Protein AF-A0A7X3VJ70-F1 (afdb_monomer_lite)

Secondary structure (DSSP, 8-state):
-HHHHHHHHHHHHHHHTHHHHHHHHHHHHHHHHHHHHHHHHHHHHHHHHHHHHHHTT-TT-------SEEEETTEEEE--------HHHHHHHHHH-TT-S------

Foldseek 3Di:
DVVVVVVVVVVVVCVVCVVVNVVVVVVVVVVVVVVVVVVVVVVVVVVVVVVVCVVVPHPNDDDDDDDQWDQDPNDTDGDPDPDACDPVVVVVCVVVPVSDPDDDGDD

Sequence (107 aa):
MLVLENLISAFSVLRGSKLRTVLTLLGITIGIAGVIAMMSFGAGAEKLMMAEFENIGGPSMFGVYRPGHIRKNNRWQRNTS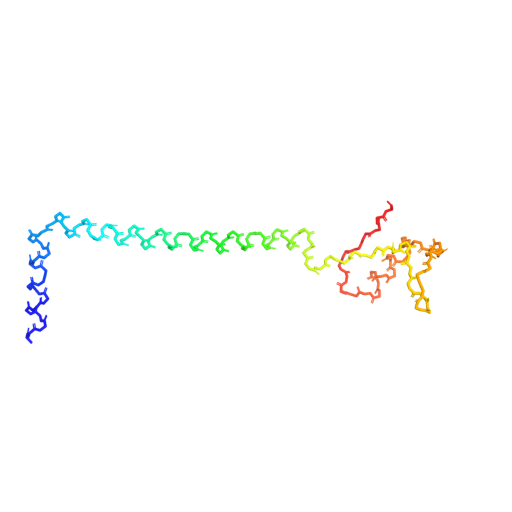PHYLDMQDLHDILTDCPSVEVATVER

Radius of gyration: 32.96 Å; chains: 1; bounding box: 75×33×73 Å

pLDDT: mean 83.13, std 10.87, range [55.53, 97.31]

Structure (mmCIF, N/CA/C/O backbone):
data_AF-A0A7X3VJ70-F1
#
_entry.id   AF-A0A7X3VJ70-F1
#
loop_
_atom_site.group_PDB
_atom_site.id
_atom_site.type_symbol
_atom_site.label_atom_id
_atom_site.label_alt_id
_atom_site.label_comp_id
_atom_site.label_asym_id
_atom_site.label_entity_id
_atom_site.label_seq_id
_atom_site.pdbx_PDB_ins_code
_atom_site.Cartn_x
_atom_site.Cartn_y
_atom_site.Cartn_z
_atom_site.occupancy
_atom_site.B_iso_or_equiv
_atom_site.auth_seq_id
_atom_site.auth_comp_id
_atom_site.auth_asym_id
_atom_site.auth_atom_id
_atom_site.pdbx_PDB_model_num
ATOM 1 N N . MET A 1 1 ? -30.758 -14.332 31.333 1.00 71.88 1 MET A N 1
ATOM 2 C CA . MET A 1 1 ? -31.192 -13.061 31.954 1.00 71.88 1 MET A CA 1
ATOM 3 C C . MET A 1 1 ? -30.005 -12.142 32.255 1.00 71.88 1 MET A C 1
ATOM 5 O O . MET A 1 1 ? -30.009 -11.026 31.763 1.00 71.88 1 MET A O 1
ATOM 9 N N . LEU A 1 2 ? -28.931 -12.642 32.881 1.00 86.06 2 LEU A N 1
ATOM 10 C CA . LEU A 1 2 ? -27.707 -11.879 33.201 1.00 86.06 2 LEU A CA 1
ATOM 11 C C . LEU A 1 2 ? -27.046 -11.101 32.042 1.00 86.06 2 LEU A C 1
ATOM 13 O O . LEU A 1 2 ? -26.687 -9.942 32.205 1.00 86.06 2 LEU A O 1
ATOM 17 N N . VAL A 1 3 ? -26.875 -11.711 30.861 1.00 91.88 3 VAL A N 1
ATOM 18 C CA . VAL A 1 3 ? -26.188 -11.048 29.728 1.00 91.88 3 VAL A CA 1
ATOM 19 C C . VAL A 1 3 ? -26.983 -9.848 29.205 1.00 91.88 3 VAL A C 1
ATOM 21 O O . VAL A 1 3 ? -26.396 -8.834 28.836 1.00 91.88 3 VAL A O 1
ATOM 24 N N . LEU A 1 4 ? -28.316 -9.943 29.213 1.00 92.56 4 LEU A N 1
ATOM 25 C CA . LEU A 1 4 ? -29.189 -8.876 28.733 1.00 9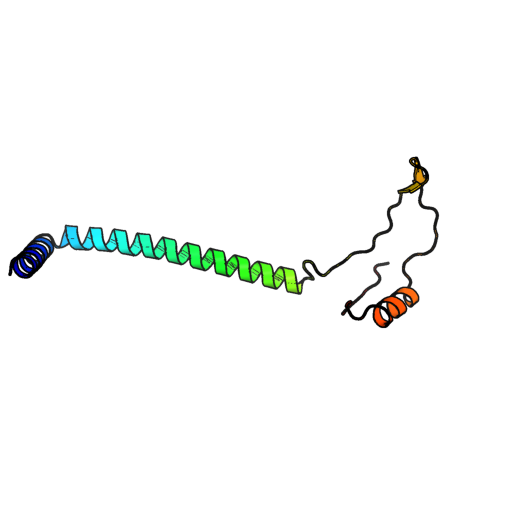2.56 4 LEU A CA 1
ATOM 26 C C . LEU A 1 4 ? -29.159 -7.676 29.691 1.00 92.56 4 LEU A C 1
ATOM 28 O O . LEU A 1 4 ? -29.001 -6.544 29.244 1.00 92.56 4 LEU A O 1
ATOM 32 N N . GLU A 1 5 ? -29.227 -7.925 31.003 1.00 92.69 5 GLU A N 1
ATOM 33 C CA . GLU A 1 5 ? -29.108 -6.879 32.031 1.00 92.69 5 GLU A CA 1
ATOM 34 C C . GLU A 1 5 ? -27.740 -6.193 31.995 1.00 92.69 5 GLU A C 1
ATOM 36 O O . GLU A 1 5 ? -27.666 -4.965 32.034 1.00 92.69 5 GLU A O 1
ATOM 41 N N . ASN A 1 6 ? -26.659 -6.963 31.832 1.00 92.62 6 ASN A N 1
ATOM 42 C CA . ASN A 1 6 ? -25.310 -6.410 31.720 1.00 92.62 6 ASN A CA 1
ATOM 43 C C . ASN A 1 6 ? -25.142 -5.535 30.469 1.00 92.62 6 ASN A C 1
ATOM 45 O O . ASN A 1 6 ? -24.522 -4.474 30.545 1.00 92.62 6 ASN A O 1
ATOM 49 N N . LEU A 1 7 ? -25.721 -5.933 29.330 1.00 93.94 7 LEU A N 1
ATOM 50 C CA . LEU A 1 7 ? -25.668 -5.149 28.093 1.00 93.94 7 LEU A CA 1
ATOM 51 C C . LEU A 1 7 ? -26.458 -3.835 28.213 1.00 93.94 7 LEU A C 1
ATOM 53 O O . LEU A 1 7 ? -25.973 -2.778 27.804 1.00 93.94 7 LEU A O 1
ATOM 57 N N . ILE A 1 8 ? -27.648 -3.888 28.818 1.00 92.75 8 ILE A N 1
ATOM 58 C CA . ILE A 1 8 ? -28.490 -2.707 29.070 1.00 92.75 8 ILE A CA 1
ATOM 59 C C . ILE A 1 8 ? -27.785 -1.752 30.043 1.00 92.75 8 ILE A C 1
ATOM 61 O O . ILE A 1 8 ? -27.729 -0.543 29.800 1.00 92.75 8 ILE A O 1
ATOM 65 N N . SER A 1 9 ? -27.186 -2.292 31.108 1.00 91.75 9 SER A N 1
ATOM 66 C CA . SER A 1 9 ? -26.415 -1.523 32.085 1.00 91.75 9 SER A CA 1
ATOM 67 C C . SER A 1 9 ? -25.201 -0.843 31.441 1.00 91.75 9 SER A C 1
ATOM 69 O O . SER A 1 9 ? -25.035 0.371 31.585 1.00 91.75 9 SER A O 1
ATOM 71 N N . ALA A 1 10 ? -24.422 -1.562 30.624 1.00 89.94 10 ALA A N 1
ATOM 72 C CA . ALA A 1 10 ? -23.289 -0.995 29.887 1.00 89.94 10 ALA A CA 1
ATOM 73 C C . ALA A 1 10 ? -23.718 0.147 28.948 1.00 89.94 10 ALA A C 1
ATOM 75 O O . ALA A 1 10 ? -23.068 1.195 28.903 1.00 89.94 10 ALA A O 1
ATOM 76 N N . PHE A 1 11 ? -24.849 -0.001 28.249 1.00 91.31 11 PHE A N 1
ATOM 77 C CA . PHE A 1 11 ? -25.382 1.055 27.387 1.00 91.31 11 PHE A CA 1
ATOM 78 C C . PHE A 1 11 ? -25.813 2.299 28.181 1.00 91.31 11 PHE A C 1
ATOM 80 O O . PHE A 1 11 ? -25.598 3.429 27.731 1.00 91.31 11 PHE A O 1
ATOM 87 N N . SER A 1 12 ? -26.360 2.118 29.389 1.00 89.38 12 SER A N 1
ATOM 88 C CA . SER A 1 12 ? -26.695 3.238 30.281 1.00 89.38 12 SER A CA 1
ATOM 89 C C . SER A 1 12 ? -25.451 4.034 30.706 1.00 89.38 12 SER A C 1
ATOM 91 O O . SER A 1 12 ? -25.461 5.266 30.665 1.00 89.38 12 SER A O 1
ATOM 93 N N . VAL A 1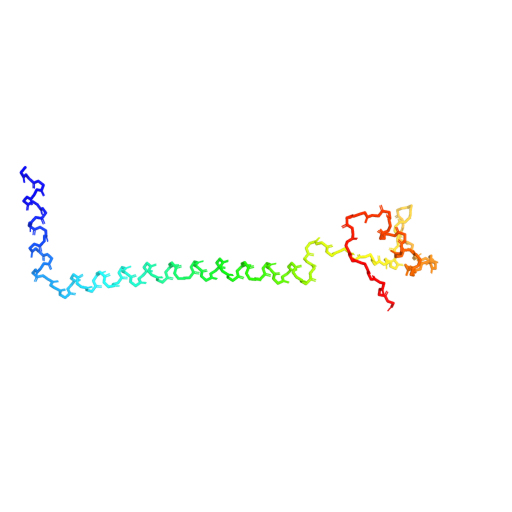 13 ? -24.344 3.343 31.005 1.00 89.31 13 VAL A N 1
ATOM 94 C CA . VAL A 1 13 ? -23.067 3.949 31.421 1.00 89.31 13 VAL A CA 1
ATOM 95 C C . VAL A 1 13 ? -22.418 4.730 30.274 1.00 89.31 13 VAL A C 1
ATOM 97 O O . VAL A 1 13 ? -21.955 5.861 30.467 1.00 89.31 13 VAL A O 1
ATOM 100 N N . LEU A 1 14 ? -22.442 4.178 29.057 1.00 90.06 14 LEU A N 1
ATOM 101 C CA . LEU A 1 14 ? -21.985 4.868 27.845 1.00 90.06 14 LEU A CA 1
ATOM 102 C C . LEU A 1 14 ? -22.802 6.145 27.584 1.00 90.06 14 LEU A C 1
ATOM 104 O O . LEU A 1 14 ? -22.249 7.201 27.276 1.00 90.06 14 LEU A O 1
ATOM 108 N N . ARG A 1 15 ? -24.124 6.090 27.779 1.00 88.56 15 ARG A N 1
ATOM 109 C CA . ARG A 1 15 ? -25.017 7.242 27.578 1.00 88.56 15 ARG A CA 1
ATOM 110 C C . ARG A 1 15 ? -24.876 8.317 28.667 1.00 88.56 15 ARG A C 1
ATOM 112 O O . ARG A 1 15 ? -25.164 9.485 28.394 1.00 88.56 15 ARG A O 1
ATOM 119 N N . GLY A 1 16 ? -24.403 7.948 29.860 1.00 89.25 16 GLY A N 1
ATOM 120 C CA . GLY A 1 16 ? -24.094 8.866 30.961 1.00 89.25 16 GLY A CA 1
ATOM 121 C C . GLY A 1 16 ? -22.819 9.695 30.754 1.00 89.25 16 GLY A C 1
ATOM 122 O O . GLY A 1 16 ? -22.733 10.809 31.263 1.00 89.25 16 GLY A O 1
ATOM 123 N N . SER A 1 17 ? -21.852 9.211 29.962 1.00 90.31 17 SER A N 1
ATOM 124 C CA . SER A 1 17 ? -20.553 9.878 29.740 1.00 90.31 17 SER A CA 1
ATOM 125 C C . SER A 1 17 ? -20.284 10.222 28.268 1.00 90.31 17 SER A C 1
ATOM 127 O O . SER A 1 17 ? -19.217 9.952 27.720 1.00 90.31 17 SER A O 1
ATOM 129 N N . LYS A 1 18 ? -21.256 10.896 27.636 1.00 88.12 18 LYS A N 1
ATOM 130 C CA . LYS A 1 18 ? -21.300 11.175 26.186 1.00 88.12 18 LYS A CA 1
ATOM 131 C C . LYS A 1 18 ? -19.986 11.699 25.591 1.00 88.12 18 LYS A C 1
ATOM 133 O O . LYS A 1 18 ? -19.547 11.176 24.576 1.00 88.12 18 LYS A O 1
ATOM 138 N N . LEU A 1 19 ? -19.338 12.691 26.214 1.00 93.75 19 LEU A N 1
ATOM 139 C CA . LEU A 1 19 ? -18.083 13.260 25.694 1.00 93.75 19 LEU A CA 1
ATOM 140 C C . LEU A 1 19 ? -16.939 12.242 25.675 1.00 93.75 19 LEU A C 1
ATOM 142 O O . LEU A 1 19 ? -16.203 12.162 24.696 1.00 93.75 19 LEU A O 1
ATOM 146 N N . ARG A 1 20 ? -16.810 11.444 26.739 1.00 94.19 20 ARG A N 1
ATOM 147 C CA . ARG A 1 20 ? -15.767 10.421 26.839 1.00 94.19 20 ARG A CA 1
ATOM 148 C C . ARG A 1 20 ? -16.002 9.322 25.811 1.00 94.19 20 ARG A C 1
ATOM 150 O O . ARG A 1 20 ? -15.083 8.987 25.079 1.00 94.19 20 ARG A O 1
ATOM 157 N N . THR A 1 21 ? -17.227 8.805 25.734 1.00 94.19 21 THR A N 1
ATOM 158 C CA . THR A 1 21 ? -17.594 7.738 24.796 1.00 94.19 21 THR A CA 1
ATOM 159 C C . THR A 1 21 ? -17.427 8.162 23.339 1.00 94.19 21 THR A C 1
ATOM 161 O O . THR A 1 21 ? -16.924 7.384 22.535 1.00 94.19 21 THR A O 1
ATOM 164 N N . VAL A 1 22 ? -17.813 9.392 22.989 1.00 95.38 22 VAL A N 1
ATOM 165 C CA . VAL A 1 22 ? -17.638 9.900 21.622 1.00 95.38 22 VAL A CA 1
ATOM 166 C C . VAL A 1 22 ? -16.157 10.042 21.292 1.00 95.38 22 VAL A C 1
ATOM 168 O O . VAL A 1 22 ? -15.735 9.554 20.250 1.00 95.38 22 VAL A O 1
ATOM 171 N N . LEU A 1 23 ? -15.357 10.651 22.173 1.00 95.00 23 LEU A N 1
ATOM 172 C CA . LEU A 1 23 ? -13.945 10.916 21.894 1.00 95.00 23 LEU A CA 1
ATOM 173 C C . LEU A 1 23 ? -13.115 9.628 21.765 1.00 95.00 23 LEU A C 1
ATOM 175 O O . LEU A 1 23 ? -12.247 9.550 20.898 1.00 95.00 23 LEU A O 1
ATOM 179 N N . THR A 1 24 ? -13.397 8.600 22.574 1.00 95.12 24 THR A N 1
ATOM 180 C CA . THR A 1 24 ? -12.700 7.307 22.469 1.00 95.12 24 THR A CA 1
ATOM 181 C C . THR A 1 24 ? -13.065 6.559 21.190 1.00 95.12 24 THR A C 1
ATOM 183 O O . THR A 1 24 ? -12.180 6.012 20.533 1.00 95.12 24 THR A O 1
ATOM 186 N N . LEU A 1 25 ? -14.341 6.572 20.791 1.00 95.56 25 LEU A N 1
ATOM 187 C CA . LEU A 1 25 ? -14.778 5.990 19.519 1.00 95.56 25 LEU A CA 1
ATOM 188 C C . LEU A 1 25 ? -14.171 6.733 18.323 1.00 95.56 25 LEU A C 1
ATOM 190 O O . LEU A 1 25 ? -13.711 6.098 17.374 1.00 95.56 25 LEU A O 1
ATOM 194 N N . LEU A 1 26 ? -14.109 8.063 18.382 1.00 96.38 26 LEU A N 1
ATOM 195 C CA . LEU A 1 26 ? -13.481 8.887 17.347 1.00 96.38 26 LEU A CA 1
ATOM 196 C C . LEU A 1 26 ? -11.989 8.567 17.197 1.00 96.38 26 LEU A C 1
ATOM 198 O O . LEU A 1 26 ? -11.506 8.373 16.086 1.00 96.38 26 LEU A O 1
ATOM 202 N N . GLY A 1 27 ? -11.268 8.442 18.313 1.00 96.88 27 GLY A N 1
ATOM 203 C CA . GLY A 1 27 ? -9.847 8.094 18.293 1.00 96.88 27 GLY A CA 1
ATOM 204 C C . GLY A 1 27 ? -9.581 6.729 17.654 1.00 96.88 27 GLY A C 1
ATOM 205 O O . GLY A 1 27 ? -8.723 6.615 16.780 1.00 96.88 27 GLY A O 1
ATOM 206 N N . ILE A 1 28 ? -10.348 5.704 18.038 1.00 97.06 28 ILE A N 1
ATOM 207 C CA . ILE A 1 28 ? -10.186 4.346 17.492 1.00 97.06 28 ILE A CA 1
ATOM 208 C C . ILE A 1 28 ? -10.553 4.306 16.001 1.00 97.06 28 ILE A C 1
ATOM 210 O O . ILE A 1 28 ? -9.835 3.698 15.210 1.00 97.06 28 ILE A O 1
ATOM 214 N N . THR A 1 29 ? -11.635 4.975 15.597 1.00 97.12 29 THR A N 1
ATOM 215 C CA . THR A 1 29 ? -12.076 4.992 14.192 1.00 97.12 29 THR A CA 1
ATOM 216 C C . THR A 1 29 ? -11.088 5.717 13.284 1.00 97.12 29 THR A C 1
ATOM 218 O O . THR A 1 29 ? -10.722 5.163 12.251 1.00 97.12 29 THR A O 1
ATOM 221 N N . ILE A 1 30 ? -10.590 6.895 13.679 1.00 97.00 30 ILE A N 1
ATOM 222 C CA . ILE A 1 30 ? -9.552 7.610 12.917 1.00 97.00 30 ILE A CA 1
ATOM 223 C C . ILE A 1 30 ? -8.255 6.794 12.877 1.00 97.00 30 ILE A C 1
ATOM 225 O O . ILE A 1 30 ? -7.634 6.694 11.820 1.00 97.00 30 ILE A O 1
ATOM 229 N N . GLY A 1 31 ? -7.862 6.178 13.996 1.00 97.00 31 GLY A N 1
ATOM 230 C CA . GLY A 1 31 ? -6.656 5.354 14.066 1.00 97.00 31 GLY A CA 1
ATOM 231 C C . GLY A 1 31 ? -6.694 4.179 13.088 1.00 97.00 31 GLY A C 1
ATOM 232 O O . GLY A 1 31 ? -5.787 4.020 12.272 1.00 97.00 31 GLY A O 1
ATOM 233 N N . ILE A 1 32 ? -7.771 3.391 13.113 1.00 97.25 32 ILE A N 1
ATOM 234 C CA . ILE A 1 32 ? -7.930 2.238 12.216 1.00 97.25 32 ILE A CA 1
ATOM 235 C C . ILE A 1 32 ? -8.077 2.698 10.758 1.00 97.25 32 ILE A C 1
ATOM 237 O O . ILE A 1 32 ? -7.458 2.111 9.871 1.00 97.25 32 ILE A O 1
ATOM 241 N N . ALA A 1 33 ? -8.830 3.773 10.501 1.00 97.31 33 ALA A N 1
ATOM 242 C CA . ALA A 1 33 ? -8.988 4.319 9.154 1.00 97.31 33 ALA A CA 1
ATOM 243 C C . ALA A 1 33 ? -7.649 4.769 8.549 1.00 97.31 33 ALA A C 1
ATOM 245 O O . ALA A 1 33 ? -7.378 4.470 7.387 1.00 97.31 33 ALA A O 1
ATOM 246 N N . GLY A 1 34 ? -6.788 5.427 9.332 1.00 97.31 34 GLY A N 1
ATOM 247 C CA . GLY A 1 34 ? -5.459 5.848 8.883 1.00 97.31 34 GLY A CA 1
ATOM 248 C C . GLY A 1 34 ? -4.556 4.669 8.513 1.00 97.31 34 GLY A C 1
ATOM 249 O O . GLY A 1 34 ? -3.902 4.700 7.471 1.00 97.31 34 GLY A O 1
ATOM 250 N N . VAL A 1 35 ? -4.569 3.602 9.318 1.00 96.88 35 VAL A N 1
ATOM 251 C CA . VAL A 1 35 ? -3.795 2.382 9.032 1.00 96.88 35 VAL A CA 1
ATOM 252 C C . VAL A 1 35 ? -4.286 1.707 7.748 1.00 96.88 35 VAL A C 1
ATOM 254 O O . VAL A 1 35 ? -3.474 1.390 6.880 1.00 96.88 35 VAL A O 1
ATOM 257 N N . ILE A 1 36 ? -5.603 1.544 7.581 1.00 96.62 36 ILE A N 1
ATOM 258 C CA . ILE A 1 36 ? -6.187 0.939 6.372 1.00 96.62 36 ILE A CA 1
ATOM 259 C C . ILE A 1 36 ? -5.869 1.780 5.130 1.00 96.62 36 ILE A C 1
ATOM 261 O O . ILE A 1 36 ? -5.510 1.228 4.086 1.00 96.62 36 ILE A O 1
ATOM 265 N N . ALA A 1 37 ? -5.968 3.109 5.235 1.00 96.50 37 ALA A N 1
ATOM 266 C CA . ALA A 1 37 ? -5.647 4.015 4.139 1.00 96.50 37 ALA A CA 1
ATOM 267 C C . ALA A 1 37 ? -4.177 3.878 3.724 1.00 96.50 37 ALA A C 1
ATOM 269 O O . ALA A 1 37 ? -3.896 3.658 2.548 1.00 96.50 37 ALA A O 1
ATOM 270 N N . MET A 1 38 ? -3.246 3.929 4.683 1.00 96.19 38 MET A N 1
ATOM 271 C CA . MET A 1 38 ? -1.815 3.769 4.409 1.00 96.19 38 MET A CA 1
ATOM 272 C C . MET A 1 38 ? -1.507 2.414 3.756 1.00 96.19 38 MET A C 1
ATOM 274 O O . MET A 1 38 ? -0.768 2.373 2.775 1.00 96.19 38 MET A O 1
ATOM 278 N N . MET A 1 39 ? -2.096 1.318 4.247 1.00 95.25 39 MET A N 1
ATOM 279 C CA . MET A 1 39 ? -1.918 -0.013 3.649 1.00 95.25 39 MET A CA 1
ATOM 280 C C . MET A 1 39 ? -2.429 -0.071 2.206 1.00 95.25 39 MET A C 1
ATOM 282 O O . MET A 1 39 ? -1.755 -0.610 1.330 1.00 95.25 39 MET A O 1
ATOM 286 N N . SER A 1 40 ? -3.596 0.524 1.950 1.00 94.81 40 SER A N 1
ATOM 287 C CA . SER A 1 40 ? -4.193 0.569 0.611 1.00 94.81 40 SER A CA 1
ATOM 288 C C . SER A 1 40 ? -3.342 1.392 -0.358 1.00 94.81 40 SER A C 1
ATOM 290 O O . SER A 1 40 ? -3.127 0.976 -1.496 1.00 94.81 40 SER A O 1
ATOM 292 N N . PHE A 1 41 ? -2.809 2.529 0.099 1.00 94.25 41 PHE A N 1
ATOM 293 C CA . PHE A 1 41 ? -1.878 3.334 -0.690 1.00 94.25 41 PHE A CA 1
ATOM 294 C C . PHE A 1 41 ? -0.571 2.595 -0.973 1.00 94.25 41 PHE A C 1
ATOM 296 O O . PHE A 1 41 ? -0.111 2.631 -2.109 1.00 94.25 41 PHE A O 1
ATOM 303 N N . GLY A 1 42 ? 0.001 1.903 0.016 1.00 90.62 42 GLY A N 1
ATOM 304 C CA . GLY A 1 42 ? 1.237 1.136 -0.157 1.00 90.62 42 GLY A CA 1
ATOM 305 C C . GLY A 1 42 ? 1.099 0.056 -1.230 1.00 90.62 42 GLY A C 1
ATOM 306 O O . GLY A 1 42 ? 1.851 0.057 -2.202 1.00 90.62 42 GLY A O 1
ATOM 307 N N . ALA A 1 43 ? 0.080 -0.797 -1.108 1.00 89.88 43 ALA A N 1
ATOM 308 C CA . ALA A 1 43 ? -0.172 -1.864 -2.077 1.00 89.88 43 ALA A CA 1
ATOM 309 C C . ALA A 1 43 ? -0.550 -1.324 -3.472 1.00 89.88 43 ALA A C 1
ATOM 311 O O . ALA A 1 43 ? -0.154 -1.886 -4.494 1.00 89.88 43 ALA A O 1
ATOM 312 N N . GLY A 1 44 ? -1.306 -0.222 -3.533 1.00 89.06 44 GLY A N 1
ATOM 313 C CA . GLY A 1 44 ? -1.661 0.427 -4.795 1.00 89.06 44 GLY A CA 1
ATOM 314 C C . GLY A 1 44 ? -0.448 1.023 -5.511 1.00 89.06 44 GLY A C 1
ATOM 315 O O . GLY A 1 44 ? -0.290 0.822 -6.715 1.00 89.06 44 GLY A O 1
ATOM 316 N N . ALA A 1 45 ? 0.423 1.712 -4.771 1.00 88.88 45 ALA A N 1
ATOM 317 C CA . ALA A 1 45 ? 1.650 2.298 -5.300 1.00 88.88 45 ALA A CA 1
ATOM 318 C C . ALA A 1 45 ? 2.622 1.221 -5.791 1.00 88.88 45 ALA A C 1
ATOM 320 O O . ALA A 1 45 ? 3.140 1.343 -6.896 1.00 88.88 45 ALA A O 1
ATOM 321 N N . GLU A 1 46 ? 2.818 0.146 -5.023 1.00 86.38 46 GLU A N 1
ATOM 322 C CA . GLU A 1 46 ? 3.651 -0.988 -5.434 1.00 86.38 46 GLU A CA 1
ATOM 323 C C . GLU A 1 46 ? 3.167 -1.584 -6.759 1.00 86.38 46 GLU A C 1
ATOM 325 O O . GLU A 1 46 ? 3.959 -1.760 -7.683 1.00 86.38 46 GLU A O 1
ATOM 330 N N . LYS A 1 47 ? 1.856 -1.813 -6.896 1.00 88.00 47 LYS A N 1
ATOM 331 C CA . LYS A 1 47 ? 1.268 -2.343 -8.131 1.00 88.00 47 LYS A CA 1
ATOM 332 C C . LYS A 1 47 ? 1.443 -1.398 -9.322 1.00 88.00 47 LYS A C 1
ATOM 334 O O . LYS A 1 47 ? 1.737 -1.862 -10.419 1.00 88.00 47 LYS A O 1
ATOM 339 N N . LEU A 1 48 ? 1.254 -0.094 -9.118 1.00 87.94 48 LEU A N 1
ATOM 340 C CA . LEU A 1 48 ? 1.483 0.924 -10.148 1.00 87.94 48 LEU A CA 1
ATOM 341 C C . LEU A 1 48 ? 2.945 0.939 -10.589 1.00 87.94 48 LEU A C 1
ATOM 343 O O . LEU A 1 48 ? 3.217 0.907 -11.783 1.00 87.94 48 LEU A O 1
ATOM 347 N N . MET A 1 49 ? 3.881 0.926 -9.638 1.00 86.00 49 MET A N 1
ATOM 348 C CA . MET A 1 49 ? 5.303 0.874 -9.961 1.00 86.00 49 MET A CA 1
ATOM 349 C C . MET A 1 49 ? 5.650 -0.409 -10.712 1.00 86.00 49 MET A C 1
ATOM 351 O O . MET A 1 49 ? 6.318 -0.329 -11.733 1.00 86.00 49 MET A O 1
ATOM 355 N N . MET A 1 50 ? 5.169 -1.571 -10.262 1.00 81.94 50 MET A N 1
ATOM 356 C CA . MET A 1 50 ? 5.384 -2.849 -10.950 1.00 81.94 50 MET A CA 1
ATOM 357 C C . MET A 1 50 ? 4.849 -2.825 -12.386 1.00 81.94 50 MET A C 1
ATOM 359 O O . MET A 1 50 ? 5.555 -3.252 -13.290 1.00 81.94 50 MET A O 1
ATOM 363 N N . ALA A 1 51 ? 3.652 -2.275 -12.606 1.00 81.50 51 ALA A N 1
ATOM 364 C CA . ALA A 1 51 ? 3.070 -2.150 -13.941 1.00 81.50 51 ALA A CA 1
ATOM 365 C C . ALA A 1 51 ? 3.890 -1.221 -14.850 1.00 81.50 51 ALA A C 1
ATOM 367 O O . ALA A 1 51 ? 4.100 -1.531 -16.019 1.00 81.50 51 ALA A O 1
ATOM 368 N N . GLU A 1 52 ? 4.394 -0.104 -14.322 1.00 78.88 52 GLU A N 1
ATOM 369 C CA . GLU A 1 52 ? 5.282 0.780 -15.084 1.00 78.88 52 GLU A CA 1
ATOM 370 C C . GLU A 1 52 ? 6.642 0.132 -15.360 1.00 78.88 52 GLU A C 1
ATOM 372 O O . GLU A 1 52 ? 7.154 0.225 -16.472 1.00 78.88 52 GLU A O 1
ATOM 377 N N . PHE A 1 53 ? 7.214 -0.586 -14.390 1.00 72.06 53 PHE A N 1
ATOM 378 C CA . PHE A 1 53 ? 8.437 -1.359 -14.606 1.00 72.06 53 PHE A CA 1
ATOM 379 C C . PHE A 1 53 ? 8.243 -2.446 -15.664 1.00 72.06 53 PHE A C 1
ATOM 381 O O . PHE A 1 53 ? 9.144 -2.671 -16.464 1.00 72.06 53 PHE A O 1
ATOM 388 N N . GLU A 1 54 ? 7.086 -3.101 -15.700 1.00 73.12 54 GLU A N 1
ATOM 389 C CA . GLU A 1 54 ? 6.754 -4.097 -16.716 1.00 73.12 54 GLU A CA 1
ATOM 390 C C . GLU A 1 54 ? 6.607 -3.454 -18.106 1.00 73.12 54 GLU A C 1
ATOM 392 O O . GLU A 1 54 ? 7.202 -3.950 -19.062 1.00 73.12 54 GLU A O 1
ATOM 397 N N . ASN A 1 55 ? 5.938 -2.297 -18.205 1.00 67.25 55 ASN A N 1
ATOM 398 C CA . ASN A 1 55 ? 5.800 -1.527 -19.451 1.00 67.25 55 ASN A CA 1
ATOM 399 C C . ASN A 1 55 ? 7.130 -0.980 -19.991 1.00 67.25 55 ASN A C 1
ATOM 401 O O . ASN A 1 55 ? 7.310 -0.884 -21.203 1.00 67.25 55 ASN A O 1
ATOM 405 N N . ILE A 1 56 ? 8.065 -0.620 -19.109 1.00 67.81 56 ILE A N 1
ATOM 406 C CA . ILE A 1 56 ? 9.412 -0.157 -19.486 1.00 67.81 56 ILE A CA 1
ATOM 407 C C . ILE A 1 56 ? 10.316 -1.347 -19.891 1.00 67.81 56 ILE A C 1
ATOM 409 O O . ILE A 1 56 ? 11.437 -1.148 -20.353 1.00 67.81 56 ILE A O 1
ATOM 413 N N . GLY A 1 57 ? 9.813 -2.584 -19.803 1.00 58.50 57 GLY A N 1
ATOM 414 C CA . GLY A 1 57 ? 10.561 -3.801 -20.099 1.00 58.50 57 GLY A CA 1
ATOM 415 C C . GLY A 1 57 ? 11.296 -4.286 -18.859 1.00 58.50 57 GLY A C 1
ATOM 416 O O . GLY A 1 57 ? 12.513 -4.190 -18.790 1.00 58.50 57 GLY A O 1
ATOM 417 N N . GLY A 1 58 ? 10.544 -4.762 -17.865 1.00 64.38 58 GLY A N 1
ATOM 418 C CA . GLY A 1 58 ? 11.050 -5.178 -16.554 1.00 64.38 58 GLY A CA 1
ATOM 419 C C . GLY A 1 58 ? 12.024 -6.376 -16.612 1.00 64.38 58 GLY A C 1
ATOM 420 O O . GLY A 1 58 ? 13.065 -6.313 -17.257 1.00 64.38 58 GLY A O 1
ATOM 421 N N . PRO A 1 59 ? 11.757 -7.516 -15.950 1.00 55.53 59 PRO A N 1
ATOM 422 C CA . PRO A 1 59 ? 12.673 -8.666 -15.979 1.00 55.53 59 PRO A CA 1
ATOM 423 C C . PRO A 1 59 ? 12.844 -9.322 -17.365 1.00 55.53 59 PRO A C 1
ATOM 425 O O . PRO A 1 59 ? 13.670 -10.222 -17.512 1.00 55.53 59 PRO A O 1
ATOM 428 N N . SER A 1 60 ? 12.045 -8.926 -18.360 1.00 56.72 60 SER A N 1
ATOM 429 C CA . SER A 1 60 ? 12.036 -9.477 -19.719 1.00 56.72 60 SER A CA 1
ATOM 430 C C . SER A 1 60 ? 12.974 -8.754 -20.693 1.00 56.72 60 SER A C 1
ATOM 432 O O . SER A 1 60 ? 13.173 -9.244 -21.804 1.00 56.72 60 SER A O 1
ATOM 434 N N . MET A 1 61 ? 13.587 -7.630 -20.301 1.00 61.50 61 MET A N 1
ATOM 435 C CA . MET A 1 61 ? 14.598 -6.962 -21.123 1.00 61.50 61 MET A CA 1
ATOM 436 C C . MET A 1 61 ? 15.981 -7.565 -20.847 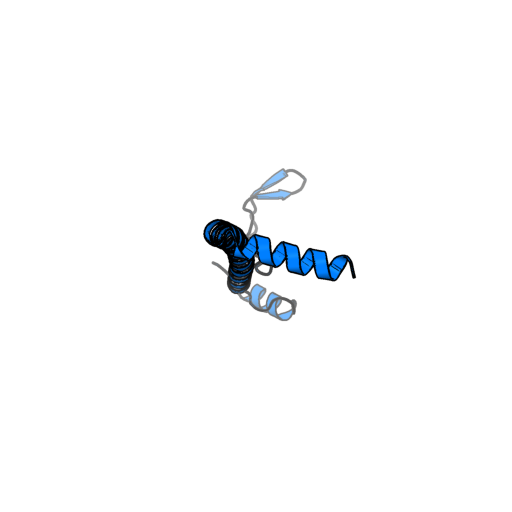1.00 61.50 61 MET A C 1
ATOM 438 O O . MET A 1 61 ? 16.563 -7.383 -19.778 1.00 61.50 61 MET A O 1
ATOM 442 N N . PHE A 1 62 ? 16.534 -8.281 -21.826 1.00 62.28 62 PHE A N 1
ATOM 443 C CA . PHE A 1 62 ? 17.898 -8.805 -21.763 1.00 62.28 62 PHE A CA 1
ATOM 444 C C . PHE A 1 62 ? 18.812 -8.017 -22.705 1.00 62.28 62 PHE A C 1
ATOM 446 O O . PHE A 1 62 ? 18.659 -8.062 -23.923 1.00 62.28 62 PHE A O 1
ATOM 453 N N . GLY A 1 63 ? 19.772 -7.286 -22.134 1.00 69.50 63 GLY A N 1
ATOM 454 C CA . GLY A 1 63 ? 20.782 -6.548 -22.889 1.00 69.50 63 GLY A CA 1
ATOM 455 C C . GLY A 1 63 ? 22.026 -7.398 -23.140 1.00 69.50 63 GLY A C 1
ATOM 456 O O . GLY A 1 63 ? 22.737 -7.757 -22.201 1.00 69.50 63 GLY A O 1
ATOM 457 N N . VAL A 1 64 ? 22.332 -7.686 -24.406 1.00 71.56 64 VAL A N 1
ATOM 458 C CA . VAL A 1 64 ? 23.591 -8.338 -24.797 1.00 71.56 64 VAL A CA 1
ATOM 459 C C . VAL A 1 64 ? 24.644 -7.266 -25.050 1.00 71.56 64 VAL A C 1
ATOM 461 O O . VAL A 1 64 ? 24.692 -6.665 -26.118 1.00 71.56 64 VAL A O 1
ATOM 464 N N . TYR A 1 65 ? 25.519 -7.039 -24.073 1.00 75.31 65 TYR A N 1
ATOM 465 C CA . TYR A 1 65 ? 26.663 -6.140 -24.227 1.00 75.31 65 TYR A CA 1
ATOM 466 C C . TYR A 1 65 ? 27.966 -6.921 -24.390 1.00 75.31 65 TYR A C 1
ATOM 468 O O . TYR A 1 65 ? 28.161 -8.000 -23.823 1.00 75.31 65 TYR A O 1
ATOM 476 N N . ARG A 1 66 ? 28.909 -6.355 -25.150 1.00 74.50 66 ARG A N 1
ATOM 477 C CA . ARG A 1 66 ? 30.239 -6.947 -25.299 1.00 74.50 66 ARG A CA 1
ATOM 478 C C . ARG A 1 66 ? 31.190 -6.497 -24.196 1.00 74.50 66 ARG A C 1
ATOM 480 O O . ARG A 1 66 ? 31.539 -5.319 -24.143 1.00 74.50 66 ARG A O 1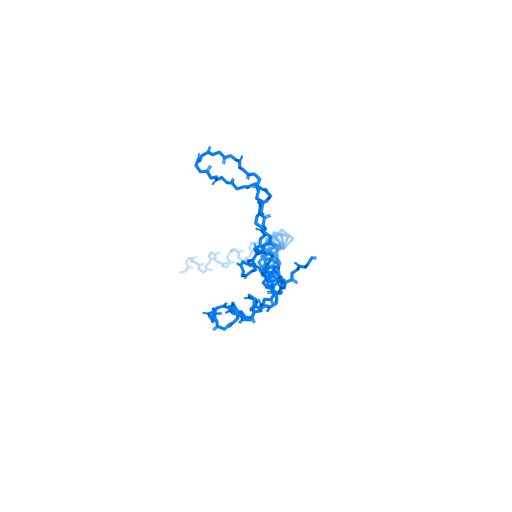
ATOM 487 N N . PRO A 1 67 ? 31.713 -7.416 -23.367 1.00 76.56 67 PRO A N 1
ATOM 488 C CA . PRO A 1 67 ? 32.771 -7.067 -22.436 1.00 76.56 67 PRO A CA 1
ATOM 489 C C . PRO A 1 67 ? 34.079 -6.821 -23.204 1.00 76.56 67 PRO A C 1
ATOM 491 O O . PRO A 1 67 ? 34.497 -7.630 -24.038 1.00 76.56 67 PRO A O 1
ATOM 494 N N . GLY A 1 68 ? 34.758 -5.710 -22.897 1.00 79.31 68 GLY A N 1
ATOM 495 C CA . GLY A 1 68 ? 36.055 -5.363 -23.497 1.00 79.31 68 GLY A CA 1
ATOM 496 C C . GLY A 1 68 ? 37.196 -6.317 -23.112 1.00 79.31 68 GLY A C 1
ATOM 497 O O . GLY A 1 68 ? 38.218 -6.374 -23.797 1.00 79.31 68 GLY A O 1
ATOM 498 N N . HIS A 1 69 ? 37.014 -7.104 -22.048 1.00 84.88 69 HIS A N 1
ATOM 499 C CA . HIS A 1 69 ? 37.939 -8.148 -21.616 1.00 84.88 69 HIS A CA 1
ATOM 500 C C . HIS A 1 69 ? 37.179 -9.447 -21.365 1.00 84.88 69 HIS A C 1
ATOM 502 O O . HIS A 1 69 ? 36.166 -9.460 -20.670 1.00 84.88 69 HIS A O 1
ATOM 508 N N . ILE A 1 70 ? 37.693 -10.545 -21.907 1.00 84.62 70 ILE A N 1
ATOM 509 C CA . ILE A 1 70 ? 37.143 -11.887 -21.721 1.00 84.62 70 ILE A CA 1
ATOM 510 C C . ILE A 1 70 ? 38.176 -12.767 -21.029 1.00 84.62 70 ILE A C 1
ATOM 512 O O . ILE A 1 70 ? 39.383 -12.650 -21.259 1.00 84.62 70 ILE A O 1
ATOM 516 N N . ARG A 1 71 ? 37.708 -13.661 -20.158 1.00 86.69 71 ARG A N 1
ATOM 517 C CA . ARG A 1 71 ? 38.579 -14.617 -19.478 1.00 86.69 71 ARG A CA 1
ATOM 518 C C . ARG A 1 71 ? 38.776 -15.837 -20.375 1.00 86.69 71 ARG A C 1
ATOM 520 O O . ARG A 1 71 ? 37.859 -16.638 -20.528 1.00 86.69 71 ARG A O 1
ATOM 527 N N . LYS A 1 72 ? 39.970 -15.996 -20.945 1.00 86.12 72 LYS A N 1
ATOM 528 C CA . LYS A 1 72 ? 40.380 -17.197 -21.692 1.00 86.12 72 LYS A CA 1
ATOM 529 C C . LYS A 1 72 ? 41.546 -17.855 -20.968 1.00 86.12 72 LYS A C 1
ATOM 531 O O . LYS A 1 72 ? 42.471 -17.166 -20.549 1.00 86.12 72 LYS A O 1
ATOM 536 N N . ASN A 1 73 ? 41.496 -19.176 -20.788 1.00 84.50 73 ASN A N 1
ATOM 537 C CA . ASN A 1 73 ? 42.536 -19.946 -20.089 1.00 84.50 73 ASN A CA 1
ATOM 538 C C . ASN A 1 73 ? 42.969 -19.309 -18.755 1.00 84.50 73 ASN A C 1
ATOM 540 O O . ASN A 1 73 ? 44.154 -19.150 -18.473 1.00 84.50 73 ASN A O 1
ATOM 544 N N . ASN A 1 74 ? 41.987 -18.889 -17.951 1.00 86.25 74 ASN A N 1
ATOM 545 C CA . ASN A 1 74 ? 42.195 -18.259 -16.646 1.00 86.25 74 ASN A CA 1
ATOM 546 C C . ASN A 1 74 ? 42.997 -16.934 -16.659 1.00 86.25 74 ASN A C 1
ATOM 548 O O . ASN A 1 74 ? 43.447 -16.482 -15.608 1.00 86.25 74 ASN A O 1
ATOM 552 N N . ARG A 1 75 ? 43.157 -16.284 -17.822 1.00 86.38 75 ARG A N 1
ATOM 553 C CA . ARG A 1 75 ? 43.765 -14.952 -17.976 1.00 86.38 75 ARG A CA 1
ATOM 554 C C . ARG A 1 75 ? 42.768 -13.975 -18.596 1.00 86.38 75 ARG A C 1
ATOM 556 O O . ARG A 1 75 ? 41.979 -14.345 -19.464 1.00 86.38 75 ARG A O 1
ATOM 563 N N . TRP A 1 76 ? 42.809 -12.721 -18.151 1.00 85.75 76 TRP A N 1
ATOM 564 C CA . TRP A 1 76 ? 42.051 -11.635 -18.769 1.00 85.75 76 TRP A CA 1
ATOM 565 C C . TRP A 1 76 ? 42.725 -11.236 -20.080 1.00 85.75 76 TRP A C 1
ATOM 567 O O . TRP A 1 76 ? 43.862 -10.768 -20.079 1.00 85.75 76 TRP A O 1
ATOM 577 N N . GLN A 1 77 ? 42.036 -11.443 -21.197 1.00 88.44 77 GLN A N 1
ATOM 578 C CA . GLN A 1 77 ? 42.497 -11.049 -22.523 1.00 88.44 77 GLN A CA 1
ATOM 579 C C . GLN A 1 77 ? 41.557 -9.982 -23.082 1.00 88.44 77 GLN A C 1
ATOM 581 O O . GLN A 1 77 ? 40.343 -10.056 -22.888 1.00 88.44 77 GLN A O 1
ATOM 586 N N . ARG A 1 78 ? 42.111 -8.984 -23.781 1.00 83.00 78 ARG A N 1
ATOM 587 C CA . ARG A 1 78 ? 41.300 -8.009 -24.516 1.00 83.00 78 ARG A CA 1
ATOM 588 C C . ARG A 1 78 ? 40.467 -8.744 -25.563 1.00 83.00 78 ARG A C 1
ATOM 590 O O . ARG A 1 78 ? 40.976 -9.611 -26.273 1.00 83.00 78 ARG A O 1
ATOM 597 N N . ASN A 1 79 ? 39.193 -8.397 -25.645 1.00 81.31 79 ASN A N 1
ATOM 598 C CA . ASN A 1 79 ? 38.314 -8.929 -26.667 1.00 81.31 79 ASN A CA 1
ATOM 599 C C . ASN A 1 79 ? 38.636 -8.260 -28.020 1.00 81.31 79 ASN A C 1
ATOM 601 O O . ASN A 1 79 ? 38.448 -7.056 -28.167 1.00 81.31 79 ASN A O 1
ATOM 605 N N . THR A 1 80 ? 39.172 -9.020 -28.980 1.00 76.38 80 THR A N 1
ATOM 606 C CA . THR A 1 80 ? 39.572 -8.534 -30.324 1.00 76.38 80 THR A CA 1
ATOM 607 C C . THR A 1 80 ? 38.588 -8.975 -31.418 1.00 76.38 80 THR A C 1
ATOM 609 O O . THR A 1 80 ? 38.832 -8.747 -32.598 1.00 76.38 80 THR A O 1
ATOM 612 N N . SER A 1 81 ? 37.472 -9.624 -31.068 1.00 71.00 81 SER A N 1
ATOM 613 C CA . SER A 1 81 ? 36.496 -10.063 -32.072 1.00 71.00 81 SER A CA 1
ATOM 614 C C . SER A 1 81 ? 35.784 -8.862 -32.721 1.00 71.00 81 SER A C 1
ATOM 616 O O . SER A 1 81 ? 35.225 -8.049 -31.981 1.00 71.00 81 SER A O 1
ATOM 618 N N . PRO A 1 82 ? 35.718 -8.770 -34.062 1.00 68.50 82 PRO A N 1
ATOM 619 C CA . PRO A 1 82 ? 35.118 -7.626 -34.758 1.00 68.50 82 PRO A CA 1
ATOM 620 C C . PRO A 1 82 ? 33.580 -7.676 -34.893 1.00 68.50 82 PRO A C 1
ATOM 622 O O . PRO A 1 82 ? 32.980 -6.695 -35.304 1.00 68.50 82 PRO A O 1
ATOM 625 N N . HIS A 1 83 ? 32.920 -8.794 -34.560 1.00 68.94 83 HIS A N 1
ATOM 626 C CA . HIS A 1 83 ? 31.511 -9.050 -34.929 1.00 68.94 83 HIS A CA 1
ATOM 627 C C . HIS A 1 83 ? 30.459 -8.422 -34.005 1.00 68.94 83 HIS A C 1
ATOM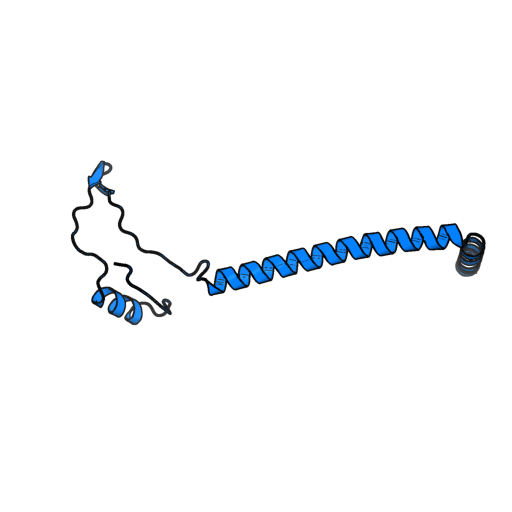 629 O O . HIS A 1 83 ? 30.041 -9.072 -33.056 1.00 68.94 83 HIS A O 1
ATOM 635 N N . TYR A 1 84 ? 30.052 -7.178 -34.200 1.00 74.25 84 TYR A N 1
ATOM 636 C CA . TYR A 1 84 ? 28.904 -6.633 -33.457 1.00 74.25 84 TYR A CA 1
ATOM 637 C C . TYR A 1 84 ? 27.607 -7.351 -33.855 1.00 74.25 84 TYR A C 1
ATOM 639 O O . TYR A 1 84 ? 27.588 -7.967 -34.917 1.00 74.25 84 TYR A O 1
ATOM 647 N N . LEU A 1 85 ? 26.567 -7.295 -33.008 1.00 76.19 85 LEU A N 1
ATOM 648 C CA . LEU A 1 85 ? 25.236 -7.740 -33.431 1.00 76.19 85 LEU A CA 1
ATOM 649 C C . LEU A 1 85 ? 24.834 -6.877 -34.624 1.00 76.19 85 LEU A C 1
ATOM 651 O O . LEU A 1 85 ? 24.719 -5.656 -34.487 1.00 76.19 85 LEU A O 1
ATOM 655 N N . ASP A 1 86 ? 24.684 -7.504 -35.782 1.00 79.81 86 ASP A N 1
ATOM 656 C CA . ASP A 1 86 ? 24.211 -6.830 -36.981 1.00 79.81 86 ASP A CA 1
ATOM 657 C C . ASP A 1 86 ? 22.705 -7.053 -37.156 1.00 79.81 86 ASP A C 1
ATOM 659 O O . ASP A 1 86 ? 22.077 -7.879 -36.490 1.00 79.81 86 ASP A O 1
ATOM 663 N N . MET A 1 87 ? 22.102 -6.324 -38.088 1.00 76.88 87 MET A N 1
ATOM 664 C CA . MET A 1 87 ? 20.672 -6.455 -38.391 1.00 76.88 87 MET A CA 1
ATOM 665 C C . MET A 1 87 ? 20.295 -7.860 -38.893 1.00 76.88 87 MET A C 1
ATOM 667 O O . MET A 1 87 ? 19.131 -8.240 -38.816 1.00 76.88 87 MET A O 1
ATOM 671 N N . GLN A 1 88 ? 21.265 -8.627 -39.398 1.00 80.81 88 GLN A N 1
ATOM 672 C CA . GLN A 1 88 ? 21.078 -10.024 -39.801 1.00 80.81 88 GLN A CA 1
ATOM 673 C C . GLN A 1 88 ? 20.897 -10.925 -38.574 1.00 80.81 88 GLN A C 1
ATOM 675 O O . GLN A 1 88 ? 19.900 -11.636 -38.494 1.00 80.81 88 GLN A O 1
ATOM 680 N N . ASP A 1 89 ? 21.767 -10.784 -37.567 1.00 78.56 89 ASP A N 1
ATOM 681 C CA . ASP A 1 89 ? 21.661 -11.525 -36.304 1.00 78.56 89 ASP A CA 1
ATOM 682 C C . ASP A 1 89 ? 20.325 -11.236 -35.598 1.00 78.56 89 ASP A C 1
ATOM 684 O O . ASP A 1 89 ? 19.736 -12.117 -34.978 1.00 78.56 89 ASP A O 1
ATOM 688 N N . LEU A 1 90 ? 19.810 -10.005 -35.716 1.00 77.44 90 LEU A N 1
ATOM 689 C CA . LEU A 1 90 ? 18.501 -9.624 -35.179 1.00 77.44 90 LEU A CA 1
ATOM 690 C C . LEU A 1 90 ? 17.353 -10.430 -35.806 1.00 77.44 90 LEU A C 1
ATOM 692 O O . LEU A 1 90 ? 16.443 -10.865 -35.099 1.00 77.44 90 LEU A O 1
ATOM 696 N N . HIS A 1 91 ? 17.381 -10.600 -37.129 1.00 80.38 91 HIS A N 1
ATOM 697 C CA . HIS A 1 91 ? 16.354 -11.343 -37.854 1.00 80.38 91 HIS A CA 1
ATOM 698 C C . HIS A 1 91 ? 16.390 -12.830 -37.499 1.00 80.38 91 HIS A C 1
ATOM 700 O O . HIS A 1 91 ? 15.338 -13.434 -37.280 1.00 80.38 91 HIS A O 1
ATOM 706 N N . ASP A 1 92 ? 17.593 -13.385 -37.367 1.00 83.25 92 ASP A N 1
ATOM 707 C CA . ASP A 1 92 ? 17.796 -14.772 -36.959 1.00 83.25 92 ASP A CA 1
ATOM 708 C C . ASP A 1 92 ? 17.295 -14.994 -35.522 1.00 83.25 92 ASP A C 1
ATOM 710 O O . ASP A 1 92 ? 16.562 -15.945 -35.263 1.00 83.25 92 ASP A O 1
ATOM 714 N N . ILE A 1 93 ? 17.569 -14.062 -34.599 1.00 81.75 93 ILE A N 1
ATOM 715 C CA . ILE A 1 93 ? 17.067 -14.123 -33.215 1.00 81.75 93 ILE A CA 1
ATOM 716 C C . ILE A 1 93 ? 15.533 -14.093 -33.167 1.00 81.75 93 ILE A C 1
ATOM 718 O O . ILE A 1 93 ? 14.940 -14.887 -32.440 1.00 81.75 93 ILE A O 1
ATOM 722 N N . LEU A 1 94 ? 14.882 -13.214 -33.934 1.00 79.19 94 LEU A N 1
ATOM 723 C CA . LEU A 1 94 ? 13.414 -13.128 -33.977 1.00 79.19 94 LEU A CA 1
ATOM 724 C C . LEU A 1 94 ? 12.764 -14.363 -34.621 1.00 79.19 94 LEU A C 1
ATOM 726 O O . LEU A 1 94 ? 11.620 -14.686 -34.307 1.00 79.19 94 LEU A O 1
ATOM 730 N N . THR A 1 95 ? 13.478 -15.045 -35.518 1.00 81.81 95 THR A N 1
ATOM 731 C CA . THR A 1 95 ? 12.971 -16.228 -36.227 1.00 81.81 95 THR A CA 1
ATOM 732 C C . THR A 1 95 ? 13.162 -17.504 -35.407 1.00 81.81 95 THR A C 1
ATOM 734 O O . THR A 1 95 ? 12.235 -18.308 -35.296 1.00 81.81 95 THR A O 1
ATOM 737 N N . ASP A 1 96 ? 14.335 -17.676 -34.794 1.00 85.94 96 ASP A N 1
ATOM 738 C CA . ASP A 1 96 ? 14.695 -18.893 -34.058 1.00 85.94 96 ASP A CA 1
ATOM 739 C C . ASP A 1 96 ? 14.237 -18.872 -32.590 1.00 85.94 96 ASP A C 1
ATOM 741 O O . ASP A 1 96 ? 14.059 -19.933 -31.984 1.00 85.94 96 ASP A O 1
ATOM 745 N N . CYS A 1 97 ? 14.020 -17.690 -31.995 1.00 78.38 97 CYS A N 1
ATOM 746 C CA . CYS A 1 97 ? 13.573 -17.554 -30.606 1.00 78.38 97 CYS A CA 1
ATOM 747 C C . CYS A 1 97 ? 12.119 -17.050 -30.520 1.00 78.38 97 CYS A C 1
ATOM 749 O O . CYS A 1 97 ? 11.897 -15.842 -30.443 1.00 78.38 97 CYS A O 1
ATOM 751 N N . PRO A 1 98 ? 11.112 -17.940 -30.399 1.00 75.81 98 PRO A N 1
ATOM 752 C CA . PRO A 1 98 ? 9.702 -17.537 -30.302 1.00 75.81 98 PRO A CA 1
ATOM 753 C C . PRO A 1 98 ? 9.352 -16.796 -28.999 1.00 75.81 98 PRO A C 1
ATOM 755 O O . PRO A 1 98 ? 8.265 -16.242 -28.877 1.00 75.81 98 PRO A O 1
ATOM 758 N N . SER A 1 99 ? 10.256 -16.794 -28.015 1.00 74.69 99 SER A N 1
ATOM 759 C CA . SER A 1 99 ? 10.088 -16.094 -26.736 1.00 74.69 99 SER A CA 1
ATOM 760 C C . SER A 1 99 ? 10.493 -14.615 -26.783 1.00 74.69 99 SER A C 1
ATOM 762 O O . SER A 1 99 ? 10.331 -13.920 -25.782 1.00 74.69 99 SER A O 1
ATOM 764 N N . VAL A 1 100 ? 11.069 -14.140 -27.893 1.00 74.00 100 VAL A N 1
ATOM 765 C CA . VAL A 1 100 ? 11.534 -12.756 -28.053 1.00 74.00 100 VAL A CA 1
ATOM 766 C C . VAL A 1 100 ? 10.504 -11.989 -28.880 1.00 74.00 100 VAL A C 1
ATOM 768 O O . VAL A 1 100 ? 10.412 -12.170 -30.087 1.00 74.00 100 VAL A O 1
ATOM 771 N N . GLU A 1 101 ? 9.714 -11.139 -28.224 1.00 69.88 101 GLU A N 1
ATOM 772 C CA . GLU A 1 101 ? 8.640 -10.375 -28.880 1.00 69.88 101 GLU A CA 1
ATOM 773 C C . GLU A 1 101 ? 9.172 -9.157 -29.651 1.00 69.88 101 GLU A C 1
ATOM 775 O O . GLU A 1 101 ? 8.699 -8.839 -30.741 1.00 69.88 101 GLU A O 1
ATOM 780 N N . VAL A 1 102 ? 10.189 -8.486 -29.104 1.00 70.56 102 VAL A N 1
ATOM 781 C CA . VAL A 1 102 ? 10.829 -7.315 -29.709 1.00 70.56 102 VAL A CA 1
ATOM 782 C C . VAL A 1 102 ? 12.325 -7.378 -29.436 1.00 70.56 102 VAL A C 1
ATOM 784 O O . VAL A 1 102 ? 12.753 -7.628 -28.311 1.00 70.56 102 VAL A O 1
ATOM 787 N N . ALA A 1 103 ? 13.127 -7.108 -30.460 1.00 71.25 103 ALA A N 1
ATOM 788 C CA . ALA A 1 103 ? 14.565 -6.956 -30.329 1.00 71.25 103 ALA A CA 1
ATOM 789 C C . ALA A 1 103 ? 15.016 -5.707 -31.098 1.00 71.25 103 ALA A C 1
ATOM 791 O O . ALA A 1 103 ? 14.463 -5.371 -32.146 1.00 71.25 103 ALA A O 1
ATOM 792 N N . THR A 1 104 ? 16.020 -5.011 -30.570 1.00 71.19 104 THR A N 1
ATOM 793 C CA . THR A 1 104 ? 16.609 -3.820 -31.192 1.00 71.19 104 THR A CA 1
ATOM 794 C C . THR A 1 104 ? 18.128 -3.886 -31.099 1.00 71.19 104 THR A C 1
ATOM 796 O O . THR A 1 104 ? 18.671 -4.400 -30.121 1.00 71.19 104 THR A O 1
ATOM 799 N N . VAL A 1 105 ? 18.813 -3.378 -32.123 1.00 72.00 105 VAL A N 1
ATOM 800 C CA . VAL A 1 105 ? 20.273 -3.254 -32.140 1.00 72.00 105 VAL A CA 1
ATOM 801 C C . VAL A 1 105 ? 20.625 -1.815 -31.780 1.00 72.00 105 VAL A C 1
ATOM 803 O O . VAL A 1 105 ? 20.307 -0.889 -32.525 1.00 72.00 105 VAL A O 1
ATOM 806 N N . GLU A 1 106 ? 21.292 -1.627 -30.643 1.00 65.81 106 GLU A N 1
ATOM 807 C CA . GLU A 1 106 ? 21.894 -0.344 -30.277 1.00 65.81 106 GLU A CA 1
ATOM 808 C C . GLU A 1 106 ? 23.298 -0.262 -30.905 1.00 65.81 106 GLU A C 1
ATOM 810 O O . GLU A 1 106 ? 24.115 -1.168 -30.715 1.00 65.81 106 GLU A O 1
ATOM 815 N N . ARG A 1 107 ? 23.553 0.778 -31.712 1.00 57.62 107 ARG A N 1
ATOM 816 C CA . ARG A 1 107 ? 24.859 1.044 -32.343 1.00 57.62 107 ARG A CA 1
ATOM 817 C C . ARG A 1 107 ? 25.712 1.981 -31.504 1.00 57.62 107 ARG A C 1
ATOM 819 O O . ARG A 1 107 ? 25.166 3.017 -31.071 1.00 57.62 107 ARG A O 1
#